Protein AF-A0A3E5DZG3-F1 (afdb_monomer_lite)

pLDDT: mean 85.44, std 13.61, range [35.41, 98.0]

Structure (mmCIF, N/CA/C/O backbone):
data_AF-A0A3E5DZG3-F1
#
_entry.id   AF-A0A3E5DZG3-F1
#
loop_
_atom_site.group_PDB
_atom_site.id
_atom_site.type_symbol
_atom_site.label_atom_id
_atom_site.label_alt_id
_atom_site.label_comp_id
_atom_site.label_asym_id
_atom_site.label_entity_id
_atom_site.label_seq_id
_atom_site.pdbx_PDB_ins_code
_atom_site.Cartn_x
_atom_site.Cartn_y
_atom_site.Cartn_z
_atom_site.occupancy
_atom_site.B_iso_or_equiv
_atom_site.auth_seq_id
_atom_site.auth_comp_id
_atom_site.auth_asym_id
_atom_site.auth_atom_id
_atom_site.pdbx_PDB_model_num
ATOM 1 N N . MET A 1 1 ? -27.856 7.248 -4.029 1.00 62.91 1 MET A N 1
ATOM 2 C CA . MET A 1 1 ? -28.149 6.607 -5.333 1.00 62.91 1 MET A CA 1
ATOM 3 C C . MET A 1 1 ? -28.370 7.580 -6.493 1.00 62.91 1 MET A C 1
ATOM 5 O O . MET A 1 1 ? -27.514 7.609 -7.359 1.00 62.91 1 MET A O 1
ATOM 9 N N . VAL A 1 2 ? -29.456 8.371 -6.581 1.00 76.25 2 VAL A N 1
ATOM 10 C CA . VAL A 1 2 ? -29.679 9.231 -7.780 1.00 76.25 2 VAL A CA 1
ATOM 11 C C . VAL A 1 2 ? -28.661 10.376 -7.881 1.00 76.25 2 VAL A C 1
ATOM 13 O O . VAL A 1 2 ? -28.138 10.632 -8.959 1.00 76.25 2 VAL A O 1
ATOM 16 N N . LEU A 1 3 ? -28.344 11.029 -6.757 1.00 74.38 3 LEU A N 1
ATOM 17 C CA . LEU A 1 3 ? -27.384 12.140 -6.725 1.00 74.38 3 LEU A CA 1
ATOM 18 C C . LEU A 1 3 ? -25.939 11.695 -6.979 1.00 74.38 3 LEU A C 1
ATOM 20 O O . LEU A 1 3 ? -25.220 12.406 -7.661 1.00 74.38 3 LEU A O 1
ATOM 24 N N . GLU A 1 4 ? -25.538 10.513 -6.507 1.00 72.75 4 GLU A N 1
ATOM 25 C CA . GLU A 1 4 ? -24.217 9.931 -6.808 1.00 72.75 4 GLU A CA 1
ATOM 26 C C . GLU A 1 4 ? -24.080 9.629 -8.305 1.00 72.75 4 GLU A C 1
ATOM 28 O O . GLU A 1 4 ? -23.094 10.014 -8.921 1.00 72.75 4 GLU A O 1
ATOM 33 N N . GLY A 1 5 ? -25.105 9.024 -8.922 1.00 75.88 5 GLY A N 1
ATOM 34 C CA . GLY A 1 5 ? -25.085 8.744 -10.362 1.00 75.88 5 GLY A CA 1
ATOM 35 C C . GLY A 1 5 ? -25.102 10.007 -11.232 1.00 75.88 5 GLY A C 1
ATOM 36 O O . GLY A 1 5 ? -24.495 10.030 -12.299 1.00 75.88 5 GLY A O 1
ATOM 37 N N . LEU A 1 6 ? -25.772 11.073 -10.780 1.00 76.19 6 LEU A N 1
ATOM 38 C CA . LEU A 1 6 ? -25.756 12.379 -11.448 1.00 76.19 6 LEU A CA 1
ATOM 39 C C . LEU A 1 6 ? -24.427 13.112 -11.249 1.00 76.19 6 LEU A C 1
ATOM 41 O O . LEU A 1 6 ? -23.932 13.718 -12.194 1.00 76.19 6 LEU A O 1
ATOM 45 N N . SER A 1 7 ? -23.850 13.033 -10.049 1.00 74.62 7 SER A N 1
ATOM 46 C CA . SER A 1 7 ? -22.538 13.597 -9.714 1.00 74.62 7 SER A CA 1
ATOM 47 C C . SER A 1 7 ? -21.451 12.977 -10.589 1.00 74.62 7 SER A C 1
ATOM 49 O O . SER A 1 7 ? -20.681 13.705 -11.209 1.00 74.62 7 SER A O 1
ATOM 51 N N . GLU A 1 8 ? -21.474 11.652 -10.761 1.00 68.31 8 GLU A N 1
ATOM 52 C CA . GLU A 1 8 ? -20.539 10.937 -11.634 1.00 68.31 8 GLU A CA 1
ATOM 53 C C . GLU A 1 8 ? -20.730 11.281 -13.124 1.00 68.31 8 GLU A C 1
ATOM 55 O O . GLU A 1 8 ? -19.756 11.389 -13.864 1.00 68.31 8 GLU A O 1
ATOM 60 N N . ALA A 1 9 ? -21.973 11.466 -13.586 1.00 77.00 9 ALA A N 1
ATOM 61 C CA . ALA A 1 9 ? -22.260 11.779 -14.989 1.00 77.00 9 ALA A CA 1
ATOM 62 C C . ALA A 1 9 ? -21.926 13.228 -15.376 1.00 77.00 9 ALA A C 1
ATOM 64 O O . ALA A 1 9 ? -21.573 13.492 -16.526 1.00 77.00 9 ALA A O 1
ATOM 65 N N . LEU A 1 10 ? -22.087 14.161 -14.437 1.00 72.00 10 LEU A N 1
ATOM 66 C CA . LEU A 1 10 ? -21.884 15.594 -14.652 1.00 72.00 10 LEU A CA 1
ATOM 67 C C . LEU A 1 10 ? -20.520 16.086 -14.166 1.00 72.00 10 LEU A C 1
ATOM 69 O O . LEU A 1 10 ? -20.169 17.223 -14.458 1.00 72.00 10 LEU A O 1
ATOM 73 N N . HIS A 1 11 ? -19.751 15.236 -13.481 1.00 68.12 11 HIS A N 1
ATOM 74 C CA . HIS A 1 11 ? -18.426 15.564 -12.954 1.00 68.12 11 HIS A CA 1
ATOM 75 C C . HIS A 1 11 ? -18.448 16.734 -11.953 1.00 68.12 11 HIS A C 1
ATOM 77 O O . HIS A 1 11 ? -17.564 17.584 -11.927 1.00 68.12 11 HIS A O 1
ATOM 83 N N . VAL A 1 12 ? -19.498 16.778 -11.133 1.00 68.25 12 VAL A N 1
ATOM 84 C CA . VAL A 1 12 ? -19.751 17.824 -10.126 1.00 68.25 12 VAL A CA 1
ATOM 85 C C . VAL A 1 12 ? -19.874 17.199 -8.742 1.00 68.25 12 VAL A C 1
ATOM 87 O O . VAL A 1 12 ? -20.206 16.019 -8.623 1.00 68.25 12 VAL A O 1
ATOM 90 N N . SER A 1 13 ? -19.644 17.969 -7.679 1.00 69.50 13 SER A N 1
ATOM 91 C CA . SER A 1 13 ? -19.820 17.477 -6.308 1.00 69.50 13 SER A CA 1
ATOM 92 C C . SER A 1 13 ? -21.302 17.244 -5.970 1.00 69.50 13 SER A C 1
ATOM 94 O O . SER A 1 13 ? -22.209 17.858 -6.543 1.00 69.50 13 SER A O 1
ATOM 96 N N . ILE A 1 14 ? -21.573 16.342 -5.022 1.00 73.44 14 ILE A N 1
ATOM 97 C CA . ILE A 1 14 ? -22.939 16.110 -4.525 1.00 73.44 14 ILE A CA 1
ATOM 98 C C . ILE A 1 14 ? -23.447 17.366 -3.804 1.00 73.44 14 ILE A C 1
ATOM 100 O O . ILE A 1 14 ? -24.629 17.692 -3.885 1.00 73.44 14 ILE A O 1
ATOM 104 N N . GLU A 1 15 ? -22.553 18.080 -3.130 1.00 72.56 15 GLU A N 1
ATOM 105 C CA . GLU A 1 15 ? -22.776 19.358 -2.463 1.00 72.56 15 GLU A CA 1
ATOM 106 C C . GLU A 1 15 ? -23.205 20.435 -3.473 1.00 72.56 15 GLU A C 1
ATOM 108 O O . GLU A 1 15 ? -24.155 21.173 -3.211 1.00 72.56 15 GLU A O 1
ATOM 113 N N . TRP A 1 16 ? -22.597 20.474 -4.667 1.00 72.81 16 TRP A N 1
ATOM 114 C CA . TRP A 1 16 ? -23.028 21.365 -5.750 1.00 72.81 16 TRP A CA 1
ATOM 115 C C . TRP A 1 16 ? -24.412 20.978 -6.282 1.00 72.81 16 TRP A C 1
ATOM 117 O O . TRP A 1 16 ? -25.288 21.830 -6.417 1.00 72.81 16 TRP A O 1
ATOM 127 N N . LEU A 1 17 ? -24.674 19.680 -6.495 1.00 77.31 17 LEU A N 1
ATOM 128 C CA . LEU A 1 17 ? -26.007 19.204 -6.902 1.00 77.31 17 LEU A CA 1
ATOM 129 C C . LEU A 1 17 ? -27.100 19.515 -5.873 1.00 77.31 17 LEU A C 1
ATOM 131 O O . LEU A 1 17 ? -28.276 19.613 -6.231 1.00 77.31 17 LEU A O 1
ATOM 135 N N . LYS A 1 18 ? -26.728 19.649 -4.600 1.00 79.88 18 LYS A N 1
ATOM 136 C CA . LYS A 1 18 ? -27.623 20.061 -3.516 1.00 79.88 18 LYS A CA 1
ATOM 137 C C . LYS A 1 18 ? -27.727 21.582 -3.359 1.00 79.88 18 LYS A C 1
ATOM 139 O O . LYS A 1 18 ? -28.582 22.032 -2.601 1.00 79.88 18 LYS A O 1
ATOM 144 N N . GLY A 1 19 ? -26.909 22.363 -4.070 1.00 75.88 19 GLY A N 1
ATOM 145 C CA . GLY A 1 19 ? -26.830 23.819 -3.923 1.00 75.88 19 GLY A CA 1
ATOM 146 C C . GLY A 1 19 ? -26.223 24.265 -2.589 1.00 75.88 19 GLY A C 1
ATOM 147 O O . GLY A 1 19 ? -26.519 25.356 -2.113 1.00 75.88 19 GLY A O 1
ATOM 148 N N . GLU A 1 20 ? -25.423 23.404 -1.956 1.00 76.50 20 GLU A N 1
ATOM 149 C CA . GLU A 1 20 ? -24.721 23.670 -0.693 1.00 76.50 20 GLU A CA 1
ATOM 150 C C . GLU A 1 20 ? -23.372 24.379 -0.928 1.00 76.50 20 GLU A C 1
ATOM 152 O O . GLU A 1 20 ? -22.795 24.934 0.006 1.00 76.50 20 GLU A O 1
ATOM 157 N N . THR A 1 21 ? -22.888 24.389 -2.176 1.00 61.62 21 THR A N 1
ATOM 158 C CA . THR A 1 21 ? -21.721 25.150 -2.640 1.00 61.62 21 THR A CA 1
ATOM 159 C C . THR A 1 21 ? -21.973 25.729 -4.035 1.00 61.62 21 THR A C 1
ATOM 161 O O . THR A 1 21 ? -22.634 25.099 -4.863 1.00 61.62 21 THR A O 1
ATOM 164 N N . ASP A 1 22 ? -21.428 26.919 -4.293 1.00 62.28 22 ASP A N 1
ATOM 165 C CA . ASP A 1 22 ? -21.468 27.588 -5.601 1.00 62.28 22 ASP A CA 1
ATOM 166 C C . ASP A 1 22 ? -20.347 27.103 -6.546 1.00 62.28 22 ASP A C 1
ATOM 168 O O . ASP A 1 22 ? -20.339 27.445 -7.731 1.00 62.28 22 ASP A O 1
ATOM 172 N N . GLU A 1 23 ? -19.394 26.304 -6.049 1.00 56.25 23 GLU A N 1
ATOM 173 C CA . GLU A 1 23 ? -18.272 25.789 -6.841 1.00 56.25 23 GLU A CA 1
ATOM 174 C C . GLU A 1 23 ? -18.742 24.680 -7.796 1.00 56.25 23 GLU A C 1
ATOM 176 O O . GLU A 1 23 ? -18.941 23.528 -7.409 1.00 56.25 23 GLU A O 1
ATOM 181 N N . TYR A 1 24 ? -18.950 25.072 -9.059 1.00 53.19 24 TYR A N 1
ATOM 182 C CA . TYR A 1 24 ? -19.345 24.214 -10.185 1.00 53.19 24 TYR A CA 1
ATOM 183 C C . TYR A 1 24 ? -18.314 23.127 -10.504 1.00 53.19 24 TYR A C 1
ATOM 185 O O . TYR A 1 24 ? -18.666 22.069 -11.020 1.00 53.19 24 TYR A O 1
ATOM 193 N N . GLU A 1 25 ? -17.042 23.380 -10.204 1.00 49.28 25 GLU A N 1
ATOM 194 C CA . GLU A 1 25 ? -15.943 22.498 -10.562 1.00 49.28 25 GLU A CA 1
ATOM 195 C C . GLU A 1 25 ? -15.398 21.824 -9.311 1.00 49.28 25 GLU A C 1
ATOM 197 O O . GLU A 1 25 ? -14.936 22.463 -8.371 1.00 49.28 25 GLU A O 1
ATOM 202 N N . THR A 1 26 ? -15.393 20.497 -9.317 1.00 55.81 26 THR A N 1
ATOM 203 C CA . THR A 1 26 ? -14.273 19.829 -8.678 1.00 55.81 26 THR A CA 1
ATOM 204 C C . THR A 1 26 ? -13.125 19.969 -9.674 1.00 55.81 26 THR A C 1
ATOM 206 O O . THR A 1 26 ? -13.232 19.404 -10.757 1.00 55.81 26 THR A O 1
ATOM 209 N N . ASP A 1 27 ? -12.054 20.698 -9.347 1.00 60.09 27 ASP A N 1
ATOM 210 C CA . ASP A 1 27 ? -10.894 20.920 -10.246 1.00 60.09 27 ASP A CA 1
ATOM 211 C C . ASP A 1 27 ? -10.254 19.615 -10.784 1.00 60.09 27 ASP A C 1
ATOM 213 O O . ASP A 1 27 ? -9.433 19.611 -11.702 1.00 60.09 27 ASP A O 1
ATOM 217 N N . ILE A 1 28 ? -10.622 18.478 -10.196 1.00 62.22 28 ILE A N 1
ATOM 218 C CA . ILE A 1 28 ? -10.249 17.130 -10.603 1.00 62.22 28 ILE A CA 1
ATOM 219 C C . ILE A 1 28 ? -11.027 16.776 -11.865 1.00 62.22 28 ILE A C 1
ATOM 221 O O . ILE A 1 28 ? -12.234 16.626 -11.773 1.00 62.22 28 ILE A O 1
ATOM 225 N N . THR A 1 29 ? -10.367 16.579 -13.009 1.00 67.25 29 THR A N 1
ATOM 226 C CA . THR A 1 29 ? -10.999 16.145 -14.280 1.00 67.25 29 THR A CA 1
ATOM 227 C C . THR A 1 29 ? -10.829 14.648 -14.564 1.00 67.25 29 THR A C 1
ATOM 229 O O . THR A 1 29 ? -11.528 14.088 -15.411 1.00 67.25 29 THR A O 1
ATOM 232 N N . ASP A 1 30 ? -9.932 13.969 -13.843 1.00 84.00 30 ASP A N 1
ATOM 233 C CA . ASP A 1 30 ? -9.692 12.537 -13.999 1.00 84.00 30 ASP A CA 1
ATOM 234 C C . ASP A 1 30 ? -10.687 11.708 -13.169 1.00 84.00 30 ASP A C 1
ATOM 236 O O . ASP A 1 30 ? -10.875 11.904 -11.966 1.00 84.00 30 ASP A O 1
ATOM 240 N N . LYS A 1 31 ? -11.329 10.732 -13.819 1.00 85.25 31 LYS A N 1
ATOM 241 C CA . LYS A 1 31 ? -12.329 9.867 -13.180 1.00 85.25 31 LYS A CA 1
ATOM 242 C C . LYS A 1 31 ? -11.753 9.050 -12.015 1.00 85.25 31 LYS A C 1
ATOM 244 O O . LYS A 1 31 ? -12.461 8.811 -11.040 1.00 85.25 31 LYS A O 1
ATOM 249 N N . LYS A 1 32 ? -10.506 8.582 -12.104 1.00 86.00 32 LYS A N 1
ATOM 250 C CA . LYS A 1 32 ? -9.880 7.788 -11.035 1.00 86.00 32 LYS A CA 1
ATOM 251 C C . LYS A 1 32 ? -9.546 8.663 -9.837 1.00 86.00 32 LYS A C 1
ATOM 253 O O . LYS A 1 32 ? -9.726 8.216 -8.711 1.00 86.00 32 LYS A O 1
ATOM 258 N N . GLU A 1 33 ? -9.101 9.893 -10.070 1.00 85.56 33 GLU A N 1
ATOM 259 C CA . GLU A 1 33 ? -8.861 10.863 -8.998 1.00 85.56 33 GLU A CA 1
ATOM 260 C C . GLU A 1 33 ? -10.154 11.186 -8.236 1.00 85.56 33 GLU A C 1
ATOM 262 O O . GLU A 1 33 ? -10.150 11.171 -7.003 1.00 85.56 33 GLU A O 1
ATOM 267 N N . LEU A 1 34 ? -11.283 11.363 -8.942 1.00 82.75 34 LEU A N 1
ATOM 268 C CA . LEU A 1 34 ? -12.595 11.495 -8.296 1.00 82.75 34 LEU A CA 1
ATOM 269 C C . LEU A 1 34 ? -12.943 10.270 -7.447 1.00 82.75 34 LEU A C 1
ATOM 271 O O . LEU A 1 34 ? -13.294 10.412 -6.280 1.00 82.75 34 LEU A O 1
ATOM 275 N N . GLN A 1 35 ? -12.800 9.065 -8.003 1.00 84.75 35 GLN A N 1
ATOM 276 C CA . GLN A 1 35 ? -13.105 7.828 -7.279 1.00 84.75 35 GLN A CA 1
ATOM 277 C C . GLN A 1 35 ? -12.242 7.659 -6.022 1.00 84.75 35 GLN A C 1
ATOM 279 O O . GLN A 1 35 ? -12.748 7.228 -4.988 1.00 84.75 35 GLN A O 1
ATOM 284 N N . ILE A 1 36 ? -10.955 8.013 -6.086 1.00 87.38 36 ILE A N 1
ATOM 285 C CA . ILE A 1 36 ? -10.057 7.988 -4.924 1.00 87.38 36 ILE A CA 1
ATOM 286 C C . ILE A 1 36 ? -10.545 8.976 -3.863 1.00 87.38 36 ILE A C 1
ATOM 288 O O . ILE A 1 36 ? -10.664 8.601 -2.696 1.00 87.38 36 ILE A O 1
ATOM 292 N N . ARG A 1 37 ? -10.858 10.216 -4.257 1.00 87.88 37 ARG A N 1
ATOM 293 C CA . ARG A 1 37 ? -11.369 11.241 -3.339 1.00 87.88 37 ARG A CA 1
ATOM 294 C C . ARG A 1 37 ? -12.659 10.790 -2.663 1.00 87.88 37 ARG A C 1
ATOM 296 O O . ARG A 1 37 ? -12.777 10.928 -1.450 1.00 87.88 37 ARG A O 1
ATOM 303 N N . ASP A 1 38 ? -13.603 10.256 -3.428 1.00 86.50 38 ASP A N 1
ATOM 304 C CA . ASP A 1 38 ? -14.913 9.863 -2.912 1.00 86.50 38 ASP A CA 1
ATOM 305 C C . ASP A 1 38 ? -14.783 8.702 -1.914 1.00 86.50 38 ASP A C 1
ATOM 307 O O . ASP A 1 38 ? -15.313 8.786 -0.806 1.00 86.50 38 ASP A O 1
ATOM 311 N N . VAL A 1 39 ? -13.978 7.678 -2.232 1.00 92.19 39 VAL A N 1
ATOM 312 C CA . VAL A 1 39 ? -13.687 6.570 -1.303 1.00 92.19 39 VAL A CA 1
ATOM 313 C C . VAL A 1 39 ? -13.008 7.074 -0.027 1.00 92.19 39 VAL A C 1
ATOM 315 O O . VAL A 1 39 ? -13.398 6.671 1.069 1.00 92.19 39 VAL A O 1
ATOM 318 N N . MET A 1 40 ? -12.024 7.973 -0.136 1.00 91.81 40 MET A N 1
ATOM 319 C CA . MET A 1 40 ? -11.379 8.571 1.040 1.00 91.81 40 MET A CA 1
ATOM 320 C C . MET A 1 40 ? -12.374 9.378 1.879 1.00 91.81 40 MET A C 1
ATOM 322 O O . MET A 1 40 ? -12.401 9.242 3.101 1.00 91.81 40 MET A O 1
ATOM 326 N N . GLY A 1 41 ? -13.224 10.180 1.237 1.00 89.88 41 GLY A N 1
ATOM 327 C CA . GLY A 1 41 ? -14.267 10.953 1.905 1.00 89.88 41 GLY A CA 1
ATOM 328 C C . GLY A 1 41 ? -15.257 10.063 2.656 1.00 89.88 41 GLY A C 1
ATOM 329 O O . GLY A 1 41 ? -15.618 10.364 3.793 1.00 89.88 41 GLY A O 1
ATOM 330 N N . ASP A 1 42 ? -15.656 8.941 2.063 1.00 90.25 42 ASP A N 1
ATOM 331 C CA . ASP A 1 42 ? -16.571 7.990 2.692 1.00 90.25 42 ASP A CA 1
ATOM 332 C C . ASP A 1 42 ? -15.933 7.235 3.863 1.00 90.25 42 ASP A C 1
ATOM 334 O O . ASP A 1 42 ? -16.601 7.032 4.877 1.00 90.25 42 ASP A O 1
ATOM 338 N N . ILE A 1 43 ? -14.642 6.894 3.782 1.00 92.31 43 ILE A N 1
ATOM 339 C CA . ILE A 1 43 ? -13.885 6.348 4.920 1.00 92.31 43 ILE A CA 1
ATOM 340 C C . ILE A 1 43 ? -13.837 7.369 6.064 1.00 92.31 43 ILE A C 1
ATOM 342 O O . ILE A 1 43 ? -14.119 7.026 7.211 1.00 92.31 43 ILE A O 1
ATOM 346 N N . LEU A 1 44 ? -13.531 8.636 5.769 1.00 91.00 44 LEU A N 1
ATOM 347 C CA . LEU A 1 44 ? -13.421 9.685 6.787 1.00 91.00 44 LEU A CA 1
ATOM 348 C C . LEU A 1 44 ? -14.753 9.965 7.495 1.00 91.00 44 LEU A C 1
ATOM 350 O O . LEU A 1 44 ? -14.758 10.170 8.707 1.00 91.00 44 LEU A O 1
ATOM 354 N N . LYS A 1 45 ? -15.885 9.922 6.779 1.00 90.75 45 LYS A N 1
ATOM 355 C CA . LYS A 1 45 ? -17.231 10.074 7.370 1.00 90.75 45 LYS A CA 1
ATOM 356 C C . LYS A 1 45 ? -17.576 8.975 8.377 1.00 90.75 45 LYS A C 1
ATOM 358 O O . LYS A 1 45 ? -18.436 9.192 9.226 1.00 90.75 45 LYS A O 1
ATOM 363 N N . GLN A 1 46 ? -16.952 7.802 8.270 1.00 88.31 46 GLN A N 1
ATOM 364 C CA . GLN A 1 46 ? -17.163 6.697 9.207 1.00 88.31 46 GLN A CA 1
ATOM 365 C C . GLN A 1 46 ? -16.367 6.866 10.505 1.00 88.31 46 GLN A C 1
ATOM 367 O O . GLN A 1 46 ? -16.611 6.121 11.447 1.00 88.31 46 GLN A O 1
ATOM 372 N N . LEU A 1 47 ? -15.424 7.813 10.577 1.00 88.69 47 LEU A N 1
ATOM 373 C CA . LEU A 1 47 ? -14.619 8.042 11.774 1.00 88.69 47 LEU A CA 1
ATOM 374 C C . LEU A 1 47 ? -15.330 9.010 12.749 1.00 88.69 47 LEU A C 1
ATOM 376 O O . LEU A 1 47 ? -15.778 10.076 12.325 1.00 88.69 47 LEU A O 1
ATOM 380 N N . PRO A 1 48 ? -15.373 8.715 14.067 1.00 83.44 48 PRO A N 1
ATOM 381 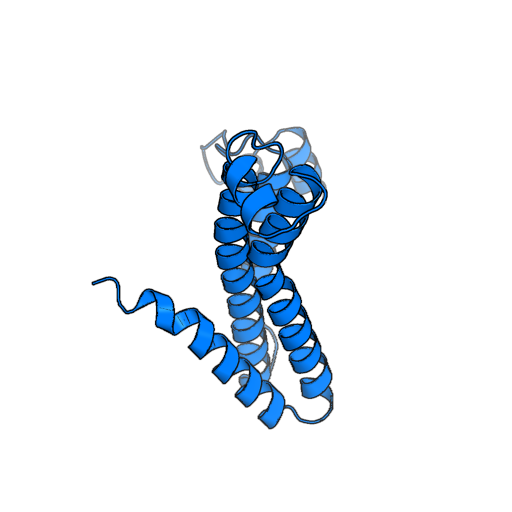C CA . PRO A 1 48 ? -14.873 7.502 14.719 1.00 83.44 48 PRO A CA 1
ATOM 382 C C . PRO A 1 48 ? -15.771 6.291 14.442 1.00 83.44 48 PRO A C 1
ATOM 384 O O . PRO A 1 48 ? -16.993 6.423 14.379 1.00 83.44 48 PRO A O 1
ATOM 387 N N . LEU A 1 49 ? -15.152 5.117 14.312 1.00 85.56 49 LEU A N 1
ATOM 388 C CA . LEU A 1 49 ? -15.883 3.885 14.037 1.00 85.56 49 LEU A CA 1
ATOM 389 C C . LEU A 1 49 ? -16.720 3.496 15.263 1.00 85.56 49 LEU A C 1
ATOM 391 O O . LEU A 1 49 ? -16.323 3.752 16.402 1.00 85.56 49 LEU A O 1
ATOM 395 N N . ASP A 1 50 ? -17.854 2.829 15.038 1.00 90.12 50 ASP A N 1
ATOM 396 C CA . ASP A 1 50 ? -18.651 2.207 16.106 1.00 90.12 50 ASP A CA 1
ATOM 397 C C . ASP A 1 50 ? -17.972 0.912 16.595 1.00 90.12 50 ASP A C 1
ATOM 399 O O . ASP A 1 50 ? -18.456 -0.202 16.401 1.00 90.12 50 ASP A O 1
ATOM 403 N N . LEU A 1 51 ? -16.769 1.074 17.148 1.00 90.81 51 LEU A N 1
ATOM 404 C CA . LEU A 1 51 ? -15.877 0.033 17.648 1.00 90.81 51 LEU A CA 1
ATOM 405 C C . LEU A 1 51 ? -15.424 0.380 19.067 1.00 90.81 51 LEU A C 1
ATOM 407 O O . LEU A 1 51 ? -15.562 1.514 19.539 1.00 90.81 51 LEU A O 1
ATOM 411 N N . ASN A 1 52 ? -14.837 -0.591 19.770 1.00 93.25 52 ASN A N 1
ATOM 412 C CA . ASN A 1 52 ? -14.184 -0.262 21.030 1.00 93.25 52 ASN A CA 1
ATOM 413 C C . ASN A 1 52 ? -12.915 0.582 20.785 1.00 93.25 52 ASN A C 1
ATOM 415 O O . ASN A 1 52 ? -12.367 0.608 19.686 1.00 93.25 52 ASN A O 1
ATOM 419 N N . LYS A 1 53 ? -12.425 1.275 2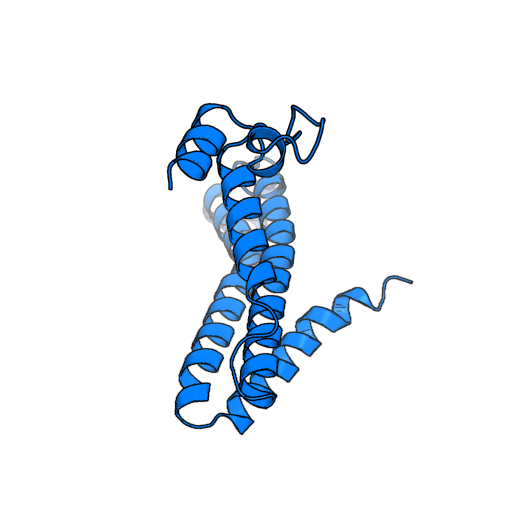1.821 1.00 91.38 53 LYS A N 1
ATOM 420 C CA . LYS A 1 53 ? -11.283 2.203 21.695 1.00 91.38 53 LYS A CA 1
ATOM 421 C C . LYS A 1 53 ? -10.027 1.560 21.098 1.00 91.38 53 LYS A C 1
ATOM 423 O O . LYS A 1 53 ? -9.292 2.231 20.384 1.00 91.38 53 LYS A O 1
ATOM 428 N N . THR A 1 54 ? -9.772 0.297 21.424 1.00 92.06 54 THR A N 1
ATOM 429 C CA . THR A 1 54 ? -8.589 -0.435 20.966 1.00 92.06 54 THR A CA 1
ATOM 430 C C . THR A 1 54 ? -8.739 -0.855 19.505 1.00 92.06 54 THR A C 1
ATOM 432 O O . THR A 1 54 ? -7.826 -0.659 18.712 1.00 92.06 54 THR A O 1
ATOM 435 N N . GLU A 1 55 ? -9.910 -1.366 19.125 1.00 93.94 55 GLU A N 1
ATOM 436 C CA . GLU A 1 55 ? -10.246 -1.718 17.739 1.00 93.94 55 GLU A CA 1
ATOM 437 C C . GLU A 1 55 ? -10.243 -0.489 16.815 1.00 93.94 55 GLU A C 1
ATOM 439 O O . GLU A 1 55 ? -9.695 -0.542 15.714 1.00 93.94 55 GLU A O 1
ATOM 444 N N . ASP A 1 56 ? -10.808 0.632 17.272 1.00 93.44 56 ASP A N 1
ATOM 445 C CA . ASP A 1 56 ? -10.811 1.910 16.551 1.00 93.44 56 ASP A CA 1
ATOM 446 C C . ASP A 1 56 ? -9.384 2.449 16.350 1.00 93.44 56 ASP A C 1
ATOM 448 O O . ASP A 1 56 ? -9.037 2.864 15.243 1.00 93.44 56 ASP A O 1
ATOM 452 N N . ALA A 1 57 ? -8.529 2.382 17.379 1.00 93.56 57 ALA A N 1
ATOM 453 C CA . ALA A 1 57 ? -7.118 2.757 17.268 1.00 93.56 57 ALA A CA 1
ATOM 454 C C . ALA A 1 57 ? -6.367 1.860 16.273 1.00 93.56 57 ALA A C 1
ATOM 456 O O . ALA A 1 57 ? -5.751 2.368 15.339 1.00 93.56 57 ALA A O 1
ATOM 457 N N . PHE A 1 58 ? -6.500 0.536 16.400 1.00 95.56 58 PHE A N 1
ATOM 458 C CA . PHE A 1 58 ? -5.879 -0.421 15.484 1.00 95.56 58 PHE A CA 1
ATOM 459 C C . PHE A 1 58 ? -6.294 -0.178 14.025 1.00 95.56 58 PHE A C 1
ATOM 461 O O . PHE A 1 58 ? -5.452 -0.187 13.127 1.00 95.56 58 PHE A O 1
ATOM 468 N N . SER A 1 59 ? -7.583 0.077 13.770 1.00 94.94 59 SER A N 1
ATOM 469 C CA . SER A 1 59 ? -8.076 0.351 12.416 1.00 94.94 59 SER A CA 1
ATOM 470 C C . SER A 1 59 ? -7.492 1.638 11.829 1.00 94.94 59 SER A C 1
ATOM 472 O O . SER A 1 59 ? -7.196 1.682 10.633 1.00 94.94 59 SER A O 1
ATOM 474 N N . LYS A 1 60 ? -7.338 2.689 12.642 1.00 94.50 60 LYS A N 1
ATOM 475 C CA . LYS A 1 60 ? -6.743 3.963 12.211 1.00 94.50 60 LYS A CA 1
ATOM 476 C C . LYS A 1 60 ? -5.255 3.817 11.928 1.00 94.50 60 LYS A C 1
ATOM 478 O O . LYS A 1 60 ? -4.797 4.282 10.889 1.00 94.50 60 LYS A O 1
ATOM 483 N N . ASP A 1 61 ? -4.541 3.121 12.801 1.00 96.00 61 ASP A N 1
ATOM 484 C CA . ASP A 1 61 ? -3.117 2.832 12.651 1.00 96.00 61 ASP A CA 1
ATOM 485 C C . ASP A 1 61 ? -2.850 2.006 11.384 1.00 96.00 61 ASP A C 1
ATOM 487 O O . ASP A 1 61 ? -1.932 2.300 10.617 1.00 96.00 61 ASP A O 1
ATOM 491 N N . LEU A 1 62 ? -3.703 1.018 11.093 1.00 96.12 62 LEU A N 1
ATOM 492 C CA . LEU A 1 62 ? -3.594 0.217 9.877 1.00 96.12 62 LEU A CA 1
ATOM 493 C C . LEU A 1 62 ? -3.860 1.053 8.619 1.00 96.12 62 LEU A C 1
ATOM 495 O O . LEU A 1 62 ? -3.123 0.931 7.640 1.00 96.12 62 LEU A O 1
ATOM 499 N N . LEU A 1 63 ? -4.889 1.909 8.634 1.00 95.38 63 LEU A N 1
ATOM 500 C CA . LEU A 1 63 ? -5.169 2.827 7.527 1.00 95.38 63 LEU A CA 1
ATOM 501 C C . LEU A 1 63 ? -3.998 3.782 7.286 1.00 95.38 63 LEU A C 1
ATOM 503 O O . LEU A 1 63 ? -3.571 3.949 6.145 1.00 95.38 63 LEU A O 1
ATOM 507 N N . LEU A 1 64 ? -3.453 4.365 8.353 1.00 95.38 64 LEU A N 1
ATOM 508 C CA . LEU A 1 64 ? -2.306 5.260 8.277 1.00 95.38 64 LEU A CA 1
ATOM 509 C C . LEU A 1 64 ? -1.086 4.559 7.668 1.00 95.38 64 LEU A C 1
ATOM 511 O O . LEU A 1 64 ? -0.455 5.113 6.768 1.00 95.38 64 LEU A O 1
ATOM 515 N N . LEU A 1 65 ? -0.795 3.325 8.094 1.00 96.44 65 LEU A N 1
ATOM 516 C CA . LEU A 1 65 ? 0.310 2.542 7.542 1.00 96.44 65 LEU A CA 1
ATOM 517 C C . LEU A 1 65 ? 0.113 2.271 6.045 1.00 96.44 65 LEU A C 1
ATOM 519 O O . LEU A 1 65 ? 1.049 2.450 5.271 1.00 96.44 65 LEU A O 1
ATOM 523 N N . MET A 1 66 ? -1.098 1.892 5.619 1.00 95.88 66 MET A N 1
ATOM 524 C CA . MET A 1 66 ? -1.402 1.664 4.199 1.00 95.88 66 MET A CA 1
ATOM 525 C C . MET A 1 66 ? -1.168 2.919 3.351 1.00 95.88 66 MET A C 1
ATOM 527 O O . MET A 1 66 ? -0.585 2.830 2.271 1.00 95.88 66 MET A O 1
ATOM 531 N N . LEU A 1 67 ? -1.593 4.084 3.845 1.00 95.19 67 LEU A N 1
ATOM 532 C CA . LEU A 1 67 ? -1.403 5.362 3.159 1.00 95.19 67 LEU A CA 1
ATOM 533 C C . LEU A 1 67 ? 0.077 5.733 3.047 1.00 95.19 67 LEU A C 1
ATOM 535 O O . LEU A 1 67 ? 0.538 6.089 1.965 1.00 95.19 67 LEU A O 1
ATOM 539 N N . LYS A 1 68 ? 0.836 5.593 4.137 1.00 94.94 68 LYS A N 1
ATOM 540 C CA . LYS A 1 68 ? 2.271 5.897 4.151 1.00 94.94 68 LYS A CA 1
ATOM 541 C C . LYS A 1 68 ? 3.088 4.944 3.275 1.00 94.94 68 LYS A C 1
ATOM 543 O O . LYS A 1 68 ? 3.978 5.378 2.553 1.00 94.94 68 LYS A O 1
ATOM 548 N N . GLN A 1 69 ? 2.749 3.656 3.252 1.00 95.06 69 GLN A N 1
ATOM 549 C CA . GLN A 1 69 ? 3.387 2.698 2.342 1.00 95.06 69 GLN A CA 1
ATOM 550 C C . GLN A 1 69 ? 3.077 2.989 0.870 1.00 95.06 69 GLN A C 1
ATOM 552 O O . GLN A 1 69 ? 3.928 2.786 0.006 1.00 95.06 69 GLN A O 1
ATOM 557 N N . TYR A 1 70 ? 1.874 3.487 0.569 1.00 95.25 70 TYR A N 1
ATOM 558 C CA . TYR A 1 70 ? 1.542 3.941 -0.779 1.00 95.25 70 TYR A CA 1
ATOM 559 C C . TYR A 1 70 ? 2.345 5.187 -1.183 1.00 95.25 70 TYR A C 1
ATOM 561 O O . TYR A 1 70 ? 2.811 5.253 -2.317 1.00 95.25 70 TYR A O 1
ATOM 569 N N . GLU A 1 71 ? 2.551 6.135 -0.265 1.00 94.06 71 GLU A N 1
ATOM 570 C CA . GLU A 1 71 ? 3.414 7.308 -0.477 1.00 94.06 71 GLU A CA 1
ATOM 571 C C . GLU A 1 71 ? 4.855 6.891 -0.826 1.00 94.06 71 GLU A C 1
ATOM 573 O O . GLU A 1 71 ? 5.352 7.259 -1.889 1.00 94.06 71 GLU A O 1
ATOM 578 N N . LEU A 1 72 ? 5.474 6.016 -0.024 1.00 93.94 72 LEU A N 1
ATOM 579 C CA . LEU A 1 72 ? 6.816 5.482 -0.304 1.00 93.94 72 LEU A CA 1
ATOM 580 C C . LEU A 1 72 ? 6.889 4.739 -1.646 1.00 93.94 72 LEU A C 1
ATOM 582 O O . LEU A 1 72 ? 7.821 4.924 -2.433 1.00 93.94 72 LEU A O 1
ATOM 586 N N . PHE A 1 73 ? 5.875 3.921 -1.942 1.00 96.19 73 PHE A N 1
ATOM 587 C CA . PHE A 1 73 ? 5.779 3.243 -3.229 1.00 96.19 73 PHE A CA 1
ATOM 588 C C . PHE A 1 73 ? 5.750 4.234 -4.392 1.00 96.19 73 PHE A C 1
ATOM 590 O O . PHE A 1 73 ? 6.411 3.987 -5.400 1.00 96.19 73 PHE A O 1
ATOM 597 N N . LEU A 1 74 ? 4.994 5.333 -4.287 1.00 95.88 74 LEU A N 1
ATOM 598 C CA . LEU A 1 74 ? 4.907 6.329 -5.354 1.00 95.88 74 LEU A CA 1
ATOM 599 C C . LEU A 1 74 ? 6.278 6.915 -5.680 1.00 95.88 74 LEU A C 1
ATOM 601 O O . LEU A 1 74 ? 6.617 7.008 -6.862 1.00 95.88 74 LEU A O 1
ATOM 605 N N . ASP A 1 75 ? 7.075 7.249 -4.669 1.00 94.12 75 ASP A N 1
ATOM 606 C CA . ASP A 1 75 ? 8.411 7.808 -4.866 1.00 94.12 75 ASP A CA 1
ATOM 607 C C . ASP A 1 75 ? 9.339 6.818 -5.575 1.00 94.12 75 ASP A C 1
ATOM 609 O O . ASP A 1 75 ? 9.900 7.131 -6.635 1.00 94.12 75 ASP A O 1
ATOM 613 N N . SER A 1 76 ? 9.435 5.584 -5.074 1.00 95.25 76 SER A N 1
ATOM 614 C CA . SER A 1 76 ? 10.249 4.541 -5.709 1.00 95.25 76 SER A CA 1
ATOM 615 C C . SER A 1 76 ? 9.740 4.166 -7.098 1.00 95.25 76 SER A C 1
ATOM 617 O O . SER A 1 76 ? 10.530 3.965 -8.020 1.00 95.25 76 SER A O 1
ATOM 619 N N . PHE A 1 77 ? 8.424 4.103 -7.299 1.00 96.69 77 PHE A N 1
ATOM 620 C CA . PHE A 1 77 ? 7.828 3.777 -8.589 1.00 96.69 77 PHE A CA 1
ATOM 621 C C . PHE A 1 77 ? 8.094 4.871 -9.623 1.00 96.69 77 PHE A C 1
ATOM 623 O O . PHE A 1 77 ? 8.460 4.573 -10.766 1.00 96.69 77 PHE A O 1
ATOM 630 N N . GLN A 1 78 ? 7.961 6.142 -9.237 1.00 95.81 78 GLN A N 1
ATOM 631 C CA . GLN A 1 78 ? 8.315 7.268 -10.095 1.00 95.81 78 GLN A CA 1
ATOM 632 C C . GLN A 1 78 ? 9.804 7.257 -10.433 1.00 95.81 78 GLN A C 1
ATOM 634 O O . GLN A 1 78 ? 10.164 7.457 -11.598 1.00 95.81 78 GLN A O 1
ATOM 639 N N . PHE A 1 79 ? 10.666 7.010 -9.445 1.00 94.31 79 PHE A N 1
ATOM 640 C CA . PHE A 1 79 ? 12.104 6.889 -9.653 1.00 94.31 79 PHE A CA 1
ATOM 641 C C . PHE A 1 79 ? 12.427 5.759 -10.638 1.00 94.31 79 PHE A C 1
ATOM 643 O O . PHE A 1 79 ? 13.115 5.987 -11.635 1.00 94.31 79 PHE A O 1
ATOM 650 N N . ALA A 1 80 ? 11.865 4.570 -10.431 1.00 94.31 80 ALA A N 1
ATOM 651 C CA . ALA A 1 80 ? 12.077 3.414 -11.291 1.00 94.31 80 ALA A CA 1
ATOM 652 C C . ALA A 1 80 ? 11.572 3.657 -12.725 1.00 94.31 80 ALA A C 1
ATOM 654 O O . ALA A 1 80 ? 12.252 3.329 -13.702 1.00 94.31 80 ALA A O 1
ATOM 655 N N . CYS A 1 81 ? 10.413 4.307 -12.877 1.00 94.44 81 CYS A N 1
ATOM 656 C CA . CYS A 1 81 ? 9.879 4.701 -14.181 1.00 94.44 81 CYS A CA 1
ATOM 657 C C . CYS A 1 81 ? 10.789 5.692 -14.914 1.00 94.44 81 CYS A C 1
ATOM 659 O O . CYS A 1 81 ? 10.991 5.549 -16.117 1.00 94.44 81 CYS A O 1
ATOM 661 N N . LYS A 1 82 ? 11.336 6.688 -14.212 1.00 93.06 82 LYS A N 1
ATOM 662 C CA . LYS A 1 82 ? 12.201 7.715 -14.813 1.00 93.06 82 LYS A CA 1
ATOM 663 C C . LYS A 1 82 ? 13.587 7.176 -15.179 1.00 93.06 82 LYS A C 1
ATOM 665 O O . LYS A 1 82 ? 14.165 7.634 -16.164 1.00 93.06 82 LYS A O 1
ATOM 670 N N . ASN A 1 83 ? 14.119 6.237 -14.393 1.00 90.19 83 ASN A N 1
ATOM 671 C CA . ASN A 1 83 ? 15.520 5.822 -14.494 1.00 90.19 83 ASN A CA 1
ATOM 672 C C . ASN A 1 83 ? 15.739 4.478 -15.190 1.00 90.19 83 ASN A C 1
ATOM 674 O O . ASN A 1 83 ? 16.765 4.321 -15.841 1.00 90.19 83 ASN A O 1
ATOM 678 N N . TYR A 1 84 ? 14.796 3.537 -15.111 1.00 91.44 84 TYR A N 1
ATOM 679 C CA . TYR A 1 84 ? 15.014 2.176 -15.618 1.00 91.44 84 TYR A CA 1
ATOM 680 C C . TYR A 1 84 ? 14.056 1.793 -16.742 1.00 91.44 84 TYR A C 1
ATOM 682 O O . TYR A 1 84 ? 14.468 1.175 -17.725 1.00 91.44 84 TYR A O 1
ATOM 690 N N . LYS A 1 85 ? 12.785 2.204 -16.670 1.00 87.94 85 LYS A N 1
ATOM 691 C CA . LYS A 1 85 ? 11.778 1.816 -17.668 1.00 87.94 85 LYS A CA 1
ATOM 692 C C . LYS A 1 85 ? 12.114 2.371 -19.059 1.00 87.94 85 LYS A C 1
ATOM 694 O O . LYS A 1 85 ? 11.922 3.550 -19.338 1.00 87.94 85 LYS A O 1
ATOM 699 N N . GLY A 1 86 ? 12.606 1.505 -19.946 1.00 82.00 86 GLY A N 1
ATOM 700 C CA . GLY A 1 86 ? 13.008 1.877 -21.308 1.00 82.00 86 GLY A CA 1
ATOM 701 C C . GLY A 1 86 ? 14.248 2.780 -21.380 1.00 82.00 86 GLY A C 1
ATOM 702 O O . GLY A 1 86 ? 14.537 3.323 -22.446 1.00 82.00 86 GLY A O 1
ATOM 703 N N . SER A 1 87 ? 14.988 2.951 -20.275 1.00 82.94 87 SER A N 1
ATOM 704 C CA . SER A 1 87 ? 16.200 3.781 -20.242 1.00 82.94 87 SER A CA 1
ATOM 705 C C . SER A 1 87 ? 17.243 3.225 -21.193 1.00 82.94 87 SER A C 1
ATOM 707 O O . SER A 1 87 ? 17.455 2.016 -21.204 1.00 82.94 87 SER A O 1
ATOM 709 N N . THR A 1 88 ? 17.919 4.085 -21.965 1.00 77.38 88 THR A N 1
ATOM 710 C CA . THR A 1 88 ? 19.071 3.724 -22.809 1.00 77.38 88 THR A CA 1
ATOM 711 C C . THR A 1 88 ? 20.433 3.954 -22.142 1.00 77.38 88 THR A C 1
ATOM 713 O O . THR A 1 88 ? 21.454 3.619 -22.739 1.00 77.38 88 THR A O 1
ATOM 716 N N . LYS A 1 89 ? 20.462 4.517 -20.929 1.00 71.69 89 LYS A N 1
ATOM 717 C CA . LYS A 1 89 ? 21.654 5.161 -20.350 1.00 71.69 89 LYS A CA 1
ATOM 718 C C . LYS A 1 89 ? 22.677 4.194 -19.746 1.00 71.69 89 LYS A C 1
ATOM 720 O O . LYS A 1 89 ? 23.848 4.543 -19.664 1.00 71.69 89 LYS A O 1
ATOM 725 N N . ASP A 1 90 ? 22.266 2.975 -19.410 1.00 73.25 90 ASP A N 1
ATOM 726 C CA . ASP A 1 90 ? 23.035 2.109 -18.505 1.00 73.25 90 ASP A CA 1
ATOM 727 C C . ASP A 1 90 ? 23.662 0.882 -19.189 1.00 73.25 90 ASP A C 1
ATOM 729 O O . ASP A 1 90 ? 23.928 -0.129 -18.548 1.00 73.25 90 ASP A O 1
ATOM 733 N N . ALA A 1 91 ? 23.911 0.945 -20.502 1.00 74.94 91 ALA A N 1
ATOM 734 C CA . ALA A 1 91 ? 24.422 -0.202 -21.267 1.00 74.94 91 ALA A CA 1
ATOM 735 C C . ALA A 1 91 ? 25.812 -0.657 -20.793 1.00 74.94 91 ALA A C 1
ATOM 737 O O . ALA A 1 91 ? 26.061 -1.853 -20.637 1.00 74.94 91 ALA A O 1
ATOM 738 N N . ASP A 1 92 ? 26.700 0.301 -20.523 1.00 81.00 92 ASP A N 1
ATOM 739 C CA . ASP A 1 92 ? 28.046 0.010 -20.030 1.00 81.00 92 ASP A CA 1
ATOM 740 C C . ASP A 1 92 ? 28.014 -0.501 -18.584 1.00 81.00 92 ASP A C 1
ATOM 742 O O . ASP A 1 92 ? 28.762 -1.413 -18.238 1.00 81.00 92 ASP A O 1
ATOM 746 N N . ILE A 1 93 ? 27.100 0.021 -17.759 1.00 81.88 93 ILE A N 1
ATOM 747 C CA . ILE A 1 93 ? 26.902 -0.424 -16.374 1.00 81.88 93 ILE A CA 1
ATOM 748 C C . ILE A 1 93 ? 26.375 -1.862 -16.347 1.00 81.88 93 ILE A C 1
ATOM 750 O O . ILE A 1 93 ? 26.937 -2.696 -15.639 1.00 81.88 93 ILE A O 1
ATOM 754 N N . ALA A 1 94 ? 25.363 -2.178 -17.160 1.00 83.81 94 ALA A N 1
ATOM 755 C CA . ALA A 1 94 ? 24.813 -3.525 -17.287 1.00 83.81 94 ALA A CA 1
ATOM 756 C C . ALA A 1 94 ? 25.907 -4.541 -17.650 1.00 83.81 94 ALA A C 1
ATOM 758 O O . ALA A 1 94 ? 26.047 -5.575 -16.997 1.00 83.81 94 ALA A O 1
ATOM 759 N N . LYS A 1 95 ? 26.753 -4.195 -18.629 1.00 84.50 95 LYS A N 1
ATOM 760 C CA . LYS A 1 95 ? 27.881 -5.032 -19.050 1.00 84.50 95 LYS A CA 1
ATOM 761 C C . LYS A 1 95 ? 28.938 -5.197 -17.954 1.00 84.50 95 LYS A C 1
ATOM 763 O O . LYS A 1 95 ? 29.451 -6.298 -17.778 1.00 84.50 95 LYS A O 1
ATOM 768 N N . VAL A 1 96 ? 29.271 -4.132 -17.220 1.00 88.38 96 VAL A N 1
ATOM 769 C CA . VAL A 1 96 ? 30.226 -4.185 -16.095 1.00 88.38 96 VAL A CA 1
ATOM 770 C C . VAL A 1 96 ? 29.699 -5.048 -14.949 1.00 88.38 96 VAL A C 1
ATOM 772 O O . VAL A 1 96 ? 30.473 -5.781 -14.339 1.00 88.38 96 VAL A O 1
ATOM 775 N N . MET A 1 97 ? 28.395 -4.999 -14.674 1.00 85.88 97 MET A N 1
ATOM 776 C CA . MET A 1 97 ? 27.762 -5.829 -13.647 1.00 85.88 97 MET A CA 1
ATOM 777 C C . MET A 1 97 ? 27.498 -7.276 -14.100 1.00 85.88 97 MET A C 1
ATOM 779 O O . MET A 1 97 ? 27.089 -8.096 -13.283 1.00 85.88 97 MET A O 1
ATOM 783 N N . GLY A 1 98 ? 27.771 -7.608 -15.367 1.00 87.50 98 GLY A N 1
ATOM 784 C CA . GLY A 1 98 ? 27.668 -8.968 -15.896 1.00 87.50 98 GLY A CA 1
ATOM 785 C C . GLY A 1 98 ? 26.267 -9.385 -16.347 1.00 87.50 98 GLY A C 1
ATOM 786 O O . GLY A 1 98 ? 26.037 -10.580 -16.506 1.00 87.50 98 GLY A O 1
ATOM 787 N N . PHE A 1 99 ? 25.351 -8.438 -16.564 1.00 89.38 99 PHE A N 1
ATOM 788 C CA . PHE A 1 99 ? 24.037 -8.735 -17.140 1.00 89.38 99 PHE A CA 1
ATOM 789 C C . PHE A 1 99 ? 24.155 -9.090 -18.624 1.00 89.38 99 PHE A C 1
ATOM 791 O O . PHE A 1 99 ? 24.976 -8.517 -19.350 1.00 89.38 99 PHE A O 1
ATOM 798 N N . GLU A 1 100 ? 23.315 -10.018 -19.086 1.00 82.75 100 GLU A N 1
ATOM 799 C CA . GLU A 1 100 ? 23.323 -10.486 -20.477 1.00 82.75 100 GLU A CA 1
ATOM 800 C C . GLU A 1 100 ? 22.786 -9.412 -21.421 1.00 82.75 100 GLU A C 1
ATOM 802 O O . GLU A 1 100 ? 23.199 -9.300 -22.579 1.00 82.75 100 GLU A O 1
ATOM 807 N N . SER A 1 101 ? 21.875 -8.585 -20.910 1.00 87.50 101 SER A N 1
ATOM 808 C CA . SER A 1 101 ? 21.340 -7.447 -21.631 1.00 87.50 101 SER A CA 1
ATOM 809 C C . SER A 1 101 ? 21.074 -6.267 -20.710 1.00 87.50 101 SER A C 1
ATOM 811 O O . SER A 1 101 ? 20.921 -6.367 -19.495 1.00 87.50 101 SER A O 1
ATOM 813 N N . LYS A 1 102 ? 20.969 -5.102 -21.331 1.00 88.19 102 LYS A N 1
ATOM 814 C CA . LYS A 1 102 ? 20.552 -3.891 -20.644 1.00 88.19 102 LYS A CA 1
ATOM 815 C C . LYS A 1 102 ? 19.086 -3.929 -20.209 1.00 88.19 102 LYS A C 1
ATOM 817 O O . LYS A 1 102 ? 18.735 -3.293 -19.221 1.00 88.19 102 LYS A O 1
ATOM 822 N N . ASP A 1 103 ? 18.239 -4.637 -20.948 1.00 89.69 103 ASP A N 1
ATOM 823 C CA . ASP A 1 103 ? 16.823 -4.743 -20.602 1.00 89.69 103 ASP A CA 1
ATOM 824 C C . ASP A 1 103 ? 16.648 -5.588 -19.335 1.00 89.69 103 ASP A C 1
ATOM 826 O O . ASP A 1 103 ? 15.907 -5.184 -18.445 1.00 89.69 103 ASP A O 1
ATOM 830 N N . GLU A 1 104 ? 17.433 -6.661 -19.193 1.00 90.44 104 GLU A N 1
ATOM 831 C CA . GLU A 1 104 ? 17.533 -7.447 -17.957 1.00 90.44 104 GLU A CA 1
ATOM 832 C C . GLU A 1 104 ? 18.008 -6.588 -16.771 1.00 90.44 104 GLU A C 1
ATOM 834 O O . GLU A 1 104 ? 17.374 -6.585 -15.716 1.00 90.44 104 GLU A O 1
ATOM 839 N N . TYR A 1 105 ? 19.075 -5.796 -16.948 1.00 91.56 105 TYR A N 1
ATOM 840 C CA . TYR A 1 105 ? 19.539 -4.857 -15.918 1.00 91.56 105 TYR A CA 1
ATOM 841 C C . TYR A 1 105 ? 18.437 -3.874 -15.500 1.00 91.56 105 TYR A C 1
ATOM 843 O O . TYR A 1 105 ? 18.177 -3.694 -14.310 1.00 91.56 105 TYR A O 1
ATOM 851 N N . ASN A 1 106 ? 17.773 -3.247 -16.475 1.00 91.75 106 ASN A N 1
ATOM 852 C CA . ASN A 1 106 ? 16.707 -2.282 -16.229 1.00 91.75 106 ASN A CA 1
ATOM 853 C C . ASN A 1 106 ? 15.528 -2.919 -15.484 1.00 91.75 106 ASN A C 1
ATOM 855 O O . ASN A 1 106 ? 14.992 -2.305 -14.565 1.00 91.75 106 ASN A O 1
ATOM 859 N N . GLU A 1 107 ? 15.123 -4.133 -15.857 1.00 92.12 107 GLU A N 1
ATOM 860 C CA . GLU A 1 107 ? 14.045 -4.858 -15.184 1.00 92.12 107 GLU A CA 1
ATOM 861 C C . GLU A 1 107 ? 14.411 -5.181 -13.732 1.00 92.12 107 GLU A C 1
ATOM 863 O O . GLU A 1 107 ? 13.632 -4.896 -12.822 1.00 92.12 107 GLU A O 1
ATOM 868 N N . ILE A 1 108 ? 15.619 -5.689 -13.488 1.00 92.62 108 ILE A N 1
ATOM 869 C CA . ILE A 1 108 ? 16.084 -6.037 -12.140 1.00 92.62 108 ILE A CA 1
ATOM 870 C C . ILE A 1 108 ? 16.195 -4.799 -11.256 1.00 92.62 108 ILE A C 1
ATOM 872 O O . ILE A 1 108 ? 15.758 -4.827 -10.106 1.00 92.62 108 ILE A O 1
ATOM 876 N N . MET A 1 109 ? 16.737 -3.700 -11.781 1.00 93.75 109 MET A N 1
ATOM 877 C CA . MET A 1 109 ? 16.817 -2.448 -11.033 1.00 93.75 109 MET A CA 1
ATOM 878 C C . MET A 1 109 ? 15.429 -1.864 -10.768 1.00 93.75 109 MET A C 1
ATOM 880 O O . MET A 1 109 ? 15.153 -1.459 -9.645 1.00 93.75 109 MET A O 1
ATOM 884 N N . PHE A 1 110 ? 14.518 -1.905 -11.744 1.00 94.81 110 PHE A N 1
ATOM 885 C CA . PHE A 1 110 ? 13.131 -1.490 -11.541 1.00 94.81 110 PHE A CA 1
ATOM 886 C C . PHE A 1 110 ? 12.457 -2.290 -10.420 1.00 94.81 110 PHE A C 1
ATOM 888 O O . PHE A 1 110 ? 11.844 -1.713 -9.523 1.00 94.81 110 PHE A O 1
ATOM 895 N N . LEU A 1 111 ? 12.589 -3.619 -10.451 1.00 94.50 111 LEU A N 1
ATOM 896 C CA . LEU A 1 111 ? 12.035 -4.501 -9.426 1.00 94.50 111 LEU A CA 1
ATOM 897 C C . LEU A 1 111 ? 12.667 -4.245 -8.061 1.00 94.50 111 LEU A C 1
ATOM 899 O O . LEU A 1 111 ? 11.955 -4.211 -7.058 1.00 94.50 111 LEU A O 1
ATOM 903 N N . ARG A 1 112 ? 13.983 -4.029 -8.014 1.00 94.19 112 ARG A N 1
ATOM 904 C CA . ARG A 1 112 ? 14.705 -3.714 -6.781 1.00 94.19 112 ARG A CA 1
ATOM 905 C C . ARG A 1 112 ? 14.128 -2.478 -6.098 1.00 94.19 112 ARG A C 1
ATOM 907 O O . ARG A 1 112 ? 13.891 -2.536 -4.895 1.00 94.19 112 ARG A O 1
ATOM 914 N N . GLU A 1 113 ? 13.859 -1.415 -6.851 1.00 94.62 113 GLU A N 1
ATOM 91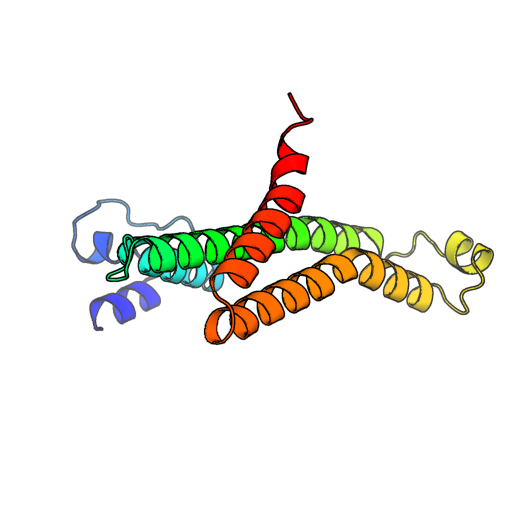5 C CA . GLU A 1 113 ? 13.295 -0.180 -6.295 1.00 94.62 113 GLU A CA 1
ATOM 916 C C . GLU A 1 113 ? 11.918 -0.401 -5.659 1.00 94.62 113 GLU A C 1
ATOM 918 O O . GLU A 1 113 ? 11.654 0.114 -4.579 1.00 94.62 113 GLU A O 1
ATOM 923 N N . ILE A 1 114 ? 11.047 -1.213 -6.266 1.00 94.62 114 ILE A N 1
ATOM 924 C CA . ILE A 1 114 ? 9.672 -1.414 -5.768 1.00 94.62 114 ILE A CA 1
ATOM 925 C C . ILE A 1 114 ? 9.522 -2.593 -4.790 1.00 94.62 114 ILE A C 1
ATOM 927 O O . ILE A 1 114 ? 8.453 -2.790 -4.213 1.00 94.62 114 ILE A O 1
ATOM 931 N N . THR A 1 115 ? 10.563 -3.412 -4.604 1.00 95.75 115 THR A N 1
ATOM 932 C CA . THR A 1 115 ? 10.482 -4.652 -3.805 1.00 95.75 115 THR A CA 1
ATOM 933 C C . THR A 1 115 ? 10.110 -4.385 -2.346 1.00 95.75 115 THR A C 1
ATOM 935 O O . THR A 1 115 ? 9.394 -5.182 -1.738 1.00 95.75 115 THR A O 1
ATOM 938 N N . HIS A 1 116 ? 10.552 -3.261 -1.779 1.00 91.81 116 HIS A N 1
ATOM 939 C CA . HIS A 1 116 ? 10.245 -2.898 -0.395 1.00 91.81 116 HIS A CA 1
ATOM 940 C C . HIS A 1 116 ? 8.724 -2.817 -0.143 1.00 91.81 116 HIS A C 1
ATOM 942 O O . HIS A 1 116 ? 8.254 -3.293 0.888 1.00 91.81 116 HIS A O 1
ATOM 948 N N . THR A 1 117 ? 7.940 -2.335 -1.115 1.00 93.88 117 THR A N 1
ATOM 949 C CA . THR A 1 117 ? 6.475 -2.242 -1.019 1.00 93.88 117 THR A CA 1
ATOM 950 C C . THR A 1 117 ? 5.820 -3.618 -0.907 1.00 93.88 117 THR A C 1
ATOM 952 O O . THR A 1 117 ? 4.885 -3.811 -0.133 1.00 93.88 117 THR A O 1
ATOM 955 N N . VAL A 1 118 ? 6.324 -4.608 -1.652 1.00 93.81 118 VAL A N 1
ATOM 956 C CA . VAL A 1 118 ? 5.812 -5.988 -1.590 1.00 93.81 118 VAL A CA 1
ATOM 957 C C . VAL A 1 118 ? 6.019 -6.568 -0.193 1.00 93.81 118 VAL A C 1
ATOM 959 O O . VAL A 1 118 ? 5.117 -7.205 0.353 1.00 93.81 118 VAL A O 1
ATOM 962 N N . ASN A 1 119 ? 7.187 -6.320 0.402 1.00 94.12 119 ASN A N 1
ATOM 963 C CA . ASN A 1 119 ? 7.485 -6.762 1.761 1.00 94.12 119 ASN A CA 1
ATOM 964 C C . ASN A 1 119 ? 6.558 -6.082 2.775 1.00 94.12 119 ASN A C 1
ATOM 966 O O . ASN A 1 119 ? 5.917 -6.782 3.557 1.00 94.12 119 ASN A O 1
ATOM 970 N N . ALA A 1 120 ? 6.383 -4.761 2.676 1.00 95.38 120 ALA A N 1
ATOM 971 C CA . ALA A 1 120 ? 5.472 -4.020 3.542 1.00 95.38 120 ALA A CA 1
ATOM 972 C C . ALA A 1 120 ? 4.031 -4.548 3.464 1.00 95.38 120 ALA A C 1
ATOM 974 O O . ALA A 1 120 ? 3.369 -4.728 4.486 1.00 95.38 120 ALA A O 1
ATOM 975 N N . PHE A 1 121 ? 3.541 -4.875 2.266 1.00 95.25 121 PHE A N 1
ATOM 976 C CA . PHE A 1 121 ? 2.200 -5.439 2.109 1.00 95.25 121 PHE A CA 1
ATOM 977 C C . PHE A 1 121 ? 2.050 -6.832 2.719 1.00 95.25 121 PHE A C 1
ATOM 979 O O . PHE A 1 121 ? 1.004 -7.136 3.299 1.00 95.25 121 PHE A O 1
ATOM 986 N N . ASN A 1 122 ? 3.091 -7.661 2.647 1.00 96.94 122 ASN A N 1
ATOM 987 C CA . ASN A 1 122 ? 3.101 -8.947 3.339 1.00 96.94 122 ASN A CA 1
ATOM 988 C C . ASN A 1 122 ? 3.079 -8.767 4.864 1.00 96.94 122 ASN A C 1
ATOM 990 O O . ASN A 1 122 ? 2.310 -9.450 5.541 1.00 96.94 122 ASN A O 1
ATOM 994 N N . ASP A 1 123 ? 3.843 -7.812 5.399 1.00 96.62 123 ASP A N 1
ATOM 995 C CA . ASP A 1 123 ? 3.845 -7.500 6.830 1.00 96.62 123 ASP A CA 1
ATOM 996 C C . ASP A 1 123 ? 2.476 -7.010 7.323 1.00 96.62 123 ASP A C 1
ATOM 998 O O . ASP A 1 123 ? 1.978 -7.489 8.346 1.00 96.62 123 ASP A O 1
ATOM 1002 N N . MET A 1 124 ? 1.813 -6.128 6.568 1.00 96.81 124 MET A N 1
ATOM 1003 C CA . MET A 1 124 ? 0.447 -5.683 6.877 1.00 96.81 124 MET A CA 1
ATOM 1004 C C . MET A 1 124 ? -0.554 -6.844 6.837 1.00 96.81 124 MET A C 1
ATOM 1006 O O . MET A 1 124 ? -1.397 -6.973 7.728 1.00 96.81 124 MET A O 1
ATOM 1010 N N . ALA A 1 125 ? -0.461 -7.723 5.833 1.00 97.56 125 ALA A N 1
ATOM 1011 C CA . ALA A 1 125 ? -1.326 -8.897 5.739 1.00 97.56 125 ALA A CA 1
ATOM 1012 C C . ALA A 1 125 ? -1.153 -9.827 6.952 1.00 97.56 125 ALA A C 1
ATOM 1014 O O . ALA A 1 125 ? -2.133 -10.372 7.473 1.00 97.56 125 ALA A O 1
ATOM 1015 N N . ASP A 1 126 ? 0.079 -9.987 7.431 1.00 97.25 126 ASP A N 1
ATOM 1016 C CA . ASP A 1 126 ? 0.378 -10.761 8.630 1.00 97.25 126 ASP A CA 1
ATOM 1017 C C . ASP A 1 126 ? -0.167 -10.104 9.901 1.00 97.25 126 ASP A C 1
ATOM 1019 O O . ASP A 1 126 ? -0.727 -10.812 10.741 1.00 97.25 126 ASP A O 1
ATOM 1023 N N . VAL A 1 127 ? -0.085 -8.776 10.031 1.00 97.81 127 VAL A N 1
ATOM 1024 C CA . VAL A 1 127 ? -0.698 -8.020 11.140 1.00 97.81 127 VAL A CA 1
ATOM 1025 C C . VAL A 1 127 ? -2.211 -8.247 11.190 1.00 97.81 127 VAL A C 1
ATOM 1027 O O . VAL A 1 127 ? -2.741 -8.627 12.238 1.00 97.81 127 VAL A O 1
ATOM 1030 N N . VAL A 1 128 ? -2.903 -8.113 10.053 1.00 96.88 128 VAL A N 1
ATOM 1031 C CA . VAL A 1 128 ? -4.359 -8.330 9.961 1.00 96.88 128 VAL A CA 1
ATOM 1032 C C . VAL A 1 128 ? -4.735 -9.759 10.365 1.00 96.88 128 VAL A C 1
ATOM 1034 O O . VAL A 1 128 ? -5.668 -9.975 11.139 1.00 96.88 128 VAL A O 1
ATOM 1037 N N . ARG A 1 129 ? -3.988 -10.764 9.892 1.00 97.25 129 ARG A N 1
ATOM 1038 C CA . ARG A 1 129 ? -4.215 -12.170 10.272 1.00 97.25 129 ARG A CA 1
ATOM 1039 C C . ARG A 1 129 ? -3.964 -12.406 11.759 1.00 97.25 129 ARG A C 1
ATOM 1041 O O . ARG A 1 129 ? -4.715 -13.151 12.397 1.00 97.25 129 ARG A O 1
ATOM 1048 N N . LEU A 1 130 ? -2.900 -11.810 12.296 1.00 97.75 130 LEU A N 1
ATOM 1049 C CA . LEU A 1 130 ? -2.476 -11.980 13.680 1.00 97.75 130 LEU A CA 1
ATOM 1050 C C . LEU A 1 130 ? -3.507 -11.416 14.656 1.00 97.75 130 LEU A C 1
ATOM 1052 O O . LEU A 1 130 ? -3.750 -12.058 15.680 1.00 97.75 130 LEU A O 1
ATOM 1056 N N . TYR A 1 131 ? -4.156 -10.300 14.311 1.00 97.06 131 TYR A N 1
ATOM 1057 C CA . TYR A 1 131 ? -5.128 -9.626 15.173 1.00 97.06 131 TYR A CA 1
ATOM 1058 C C . TYR A 1 131 ? -6.216 -10.580 15.690 1.00 97.06 131 TYR A C 1
ATOM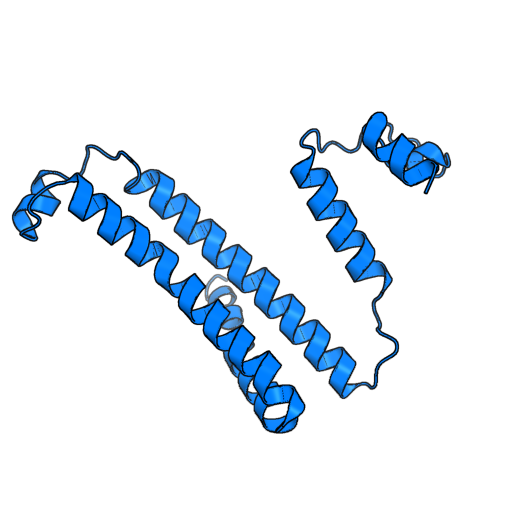 1060 O O . TYR A 1 131 ? -6.480 -10.636 16.886 1.00 97.06 131 TYR A O 1
ATOM 1068 N N . SER A 1 132 ? -6.745 -11.447 14.816 1.00 94.94 132 SER A N 1
ATOM 1069 C CA . SER A 1 132 ? -7.784 -12.433 15.168 1.00 94.94 132 SER A CA 1
ATOM 1070 C C . SER A 1 132 ? -7.381 -13.452 16.245 1.00 94.94 132 SER A C 1
ATOM 1072 O O . SER A 1 132 ? -8.245 -14.055 16.880 1.00 94.94 132 SER A O 1
ATOM 1074 N N . LYS A 1 133 ? -6.077 -13.690 16.433 1.00 96.81 133 LYS A N 1
ATOM 1075 C CA . LYS A 1 133 ? -5.543 -14.714 17.348 1.00 96.81 133 LYS A CA 1
ATOM 1076 C C . LYS A 1 133 ? -4.809 -14.110 18.540 1.00 96.81 133 LYS A C 1
ATOM 1078 O O . LYS A 1 133 ? -4.777 -14.729 19.601 1.00 96.81 133 LYS A O 1
ATOM 1083 N N . LYS A 1 134 ? -4.139 -12.974 18.334 1.00 97.75 134 LYS A N 1
ATOM 1084 C CA . LYS A 1 134 ? -3.252 -12.305 19.294 1.00 97.75 134 LYS A CA 1
ATOM 1085 C C . LYS A 1 134 ? -3.304 -10.780 19.069 1.00 97.75 134 LYS A C 1
ATOM 1087 O O . LYS A 1 134 ? -2.362 -10.241 18.487 1.00 97.75 134 LYS A O 1
ATOM 1092 N N . PRO A 1 135 ? -4.378 -10.095 19.503 1.00 96.56 135 PRO A N 1
ATOM 1093 C CA . PRO A 1 135 ? -4.585 -8.670 19.228 1.00 96.56 135 PRO A CA 1
ATOM 1094 C C . PRO A 1 135 ? -3.458 -7.790 19.784 1.00 96.56 135 PRO A C 1
ATOM 1096 O O . PRO A 1 135 ? -2.862 -7.037 19.026 1.00 96.56 135 PRO A O 1
ATOM 1099 N N . GLU A 1 136 ? -3.040 -8.000 21.036 1.00 96.81 136 GLU A N 1
ATOM 1100 C CA . GLU A 1 136 ? -1.938 -7.244 21.664 1.00 96.81 136 GLU A CA 1
ATOM 1101 C C . GLU A 1 136 ? -0.618 -7.343 20.870 1.00 96.81 136 GLU A C 1
ATOM 1103 O O . GLU A 1 136 ? 0.102 -6.362 20.694 1.00 96.81 136 GLU A O 1
ATOM 1108 N N . ALA A 1 137 ? -0.304 -8.530 20.336 1.00 97.44 137 ALA A N 1
ATOM 1109 C CA . ALA A 1 137 ? 0.899 -8.735 19.528 1.00 97.44 137 ALA A CA 1
ATOM 1110 C C . ALA A 1 137 ? 0.775 -8.110 18.127 1.00 97.44 137 ALA A C 1
ATOM 1112 O O . ALA A 1 137 ? 1.776 -7.676 17.557 1.00 97.44 137 ALA A O 1
ATOM 1113 N N . ALA A 1 138 ? -0.435 -8.083 17.563 1.00 98.00 138 ALA A N 1
ATOM 1114 C CA . ALA A 1 138 ? -0.707 -7.416 16.295 1.00 98.00 138 ALA A CA 1
ATOM 1115 C C . ALA A 1 138 ? -0.601 -5.894 16.434 1.00 98.00 138 ALA A C 1
ATOM 1117 O O . ALA A 1 138 ? 0.035 -5.269 15.593 1.00 98.00 138 ALA A O 1
ATOM 1118 N N . GLU A 1 139 ? -1.140 -5.324 17.512 1.00 97.00 139 GLU A N 1
ATOM 1119 C CA . GLU A 1 139 ? -1.019 -3.903 17.852 1.00 97.00 139 GLU A CA 1
ATOM 1120 C C . GLU A 1 139 ? 0.445 -3.498 18.028 1.00 97.00 139 GLU A C 1
ATOM 1122 O O . GLU A 1 139 ? 0.898 -2.536 17.414 1.00 97.00 139 GLU A O 1
ATOM 1127 N N . GLN A 1 140 ? 1.227 -4.278 18.781 1.00 97.06 140 GLN A N 1
ATOM 1128 C CA . GLN A 1 140 ? 2.651 -3.992 18.952 1.00 97.06 140 GLN A CA 1
ATOM 1129 C C . GLN A 1 140 ? 3.426 -4.075 17.628 1.00 97.06 140 GLN A C 1
ATOM 1131 O O . GLN A 1 140 ? 4.277 -3.229 17.357 1.00 97.06 140 GLN A O 1
ATOM 1136 N N . ARG A 1 141 ? 3.138 -5.075 16.781 1.00 97.12 141 ARG A N 1
ATOM 1137 C CA . ARG A 1 141 ? 3.780 -5.188 15.461 1.00 97.12 141 ARG A CA 1
ATOM 1138 C C . ARG A 1 141 ? 3.393 -4.025 14.549 1.00 97.12 141 ARG A C 1
ATOM 1140 O O . ARG A 1 141 ? 4.265 -3.494 13.870 1.00 97.12 141 ARG A O 1
ATOM 1147 N N . LEU A 1 142 ? 2.125 -3.619 14.553 1.00 97.81 142 LEU A N 1
ATOM 1148 C CA . LEU A 1 142 ? 1.638 -2.476 13.785 1.00 97.81 142 LEU A CA 1
ATOM 1149 C C . LEU A 1 142 ? 2.313 -1.172 14.225 1.00 97.81 142 LEU A C 1
ATOM 1151 O O . LEU A 1 142 ? 2.791 -0.425 13.377 1.00 97.81 142 LEU A O 1
ATOM 1155 N N . ALA A 1 143 ? 2.424 -0.939 15.534 1.00 96.31 143 ALA A N 1
ATOM 1156 C CA . ALA A 1 143 ? 3.108 0.228 16.082 1.00 96.31 143 ALA A CA 1
ATOM 1157 C C . ALA A 1 143 ? 4.590 0.281 15.672 1.00 96.31 143 ALA A C 1
ATOM 1159 O O . ALA A 1 143 ? 5.087 1.344 15.305 1.00 96.31 143 ALA A O 1
ATOM 1160 N N . ASN A 1 144 ? 5.285 -0.864 15.674 1.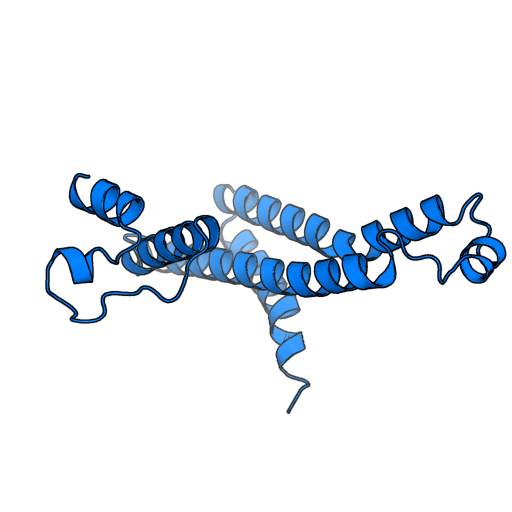00 95.88 144 ASN A N 1
ATOM 1161 C CA . ASN A 1 144 ? 6.673 -0.938 15.212 1.00 95.88 144 ASN A CA 1
ATOM 1162 C C . ASN A 1 144 ? 6.791 -0.571 13.723 1.00 95.88 144 ASN A C 1
ATOM 1164 O O . ASN A 1 144 ? 7.592 0.295 13.381 1.00 95.88 144 ASN A O 1
ATOM 1168 N N . LEU A 1 145 ? 5.955 -1.155 12.857 1.00 96.06 145 LEU A N 1
ATOM 1169 C CA . LEU A 1 145 ? 5.949 -0.847 11.419 1.00 96.06 145 LEU A CA 1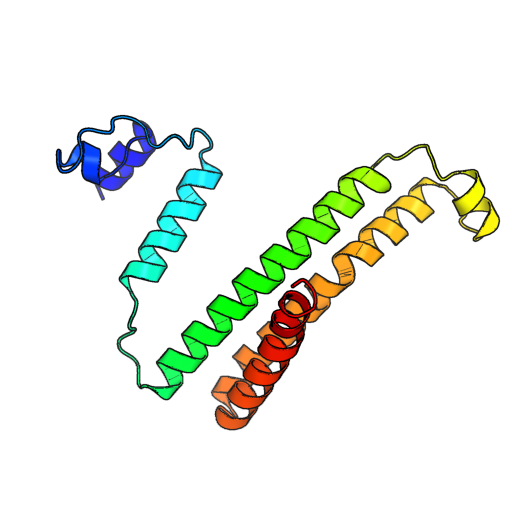
ATOM 1170 C C . LEU A 1 145 ? 5.635 0.629 11.150 1.00 96.06 145 LEU A C 1
ATOM 1172 O O . LEU A 1 145 ? 6.275 1.256 10.313 1.00 96.06 145 LEU A O 1
ATOM 1176 N N . LEU A 1 146 ? 4.672 1.203 11.874 1.00 94.94 146 LEU A N 1
ATOM 1177 C CA . LEU A 1 146 ? 4.380 2.632 11.790 1.00 94.94 146 LEU A CA 1
ATOM 1178 C C . LEU A 1 146 ? 5.589 3.470 12.195 1.00 94.94 146 LEU A C 1
ATOM 1180 O O . LEU A 1 146 ? 5.926 4.413 11.489 1.00 94.94 146 LEU A O 1
ATOM 1184 N N . SER A 1 147 ? 6.267 3.120 13.290 1.00 93.00 147 SER A N 1
ATOM 1185 C CA . SER A 1 147 ? 7.458 3.855 13.717 1.00 93.00 147 SER A CA 1
ATOM 1186 C C . SER A 1 147 ? 8.561 3.826 12.654 1.00 93.00 147 SER A C 1
ATOM 1188 O O . SER A 1 147 ? 9.106 4.874 12.330 1.00 93.00 147 SER A O 1
ATOM 1190 N N . GLU A 1 148 ? 8.824 2.675 12.032 1.00 90.12 148 GLU A N 1
ATOM 1191 C CA . GLU A 1 148 ? 9.843 2.548 10.980 1.00 90.12 148 GLU A CA 1
ATOM 1192 C C . GLU A 1 148 ? 9.575 3.484 9.796 1.00 90.12 148 GLU A C 1
ATOM 1194 O O . GLU A 1 148 ? 10.505 4.053 9.239 1.00 90.12 148 GLU A O 1
ATOM 1199 N N . VAL A 1 149 ? 8.303 3.688 9.453 1.00 87.12 149 VAL A N 1
ATOM 1200 C CA . VAL A 1 149 ? 7.890 4.509 8.307 1.00 87.12 149 VAL A CA 1
ATOM 1201 C C . VAL A 1 149 ? 7.737 5.988 8.668 1.00 87.12 149 VAL A C 1
ATOM 1203 O O . VAL A 1 149 ? 7.882 6.851 7.811 1.00 87.12 149 VAL A O 1
ATOM 1206 N N . MET A 1 150 ? 7.430 6.306 9.928 1.00 81.25 150 MET A N 1
ATOM 1207 C CA . MET A 1 150 ? 7.220 7.685 10.386 1.00 81.25 150 MET A CA 1
ATOM 1208 C C . MET A 1 150 ? 8.511 8.382 10.842 1.00 81.25 150 MET A C 1
ATOM 1210 O O . MET A 1 150 ? 8.542 9.610 10.883 1.00 81.25 150 MET A O 1
ATOM 1214 N N . TYR A 1 151 ? 9.567 7.645 11.207 1.00 60.25 151 TYR A N 1
ATOM 1215 C CA . TYR A 1 151 ? 10.833 8.247 11.655 1.00 60.25 151 TYR A CA 1
ATOM 1216 C C . TYR A 1 151 ? 11.649 8.887 10.515 1.00 60.25 151 TYR A C 1
ATOM 1218 O O . TYR A 1 151 ? 12.399 9.826 10.788 1.00 60.25 151 TYR A O 1
ATOM 1226 N N . ASP A 1 152 ? 11.460 8.462 9.262 1.00 53.62 152 ASP A N 1
ATOM 1227 C CA . ASP A 1 152 ? 12.179 9.020 8.100 1.00 53.62 152 ASP A CA 1
ATOM 1228 C C . ASP A 1 152 ? 11.796 10.489 7.797 1.00 53.62 152 ASP A C 1
ATOM 1230 O O . ASP A 1 152 ? 12.605 11.244 7.264 1.00 53.62 152 ASP A O 1
ATOM 1234 N N . ASP A 1 153 ? 10.616 10.949 8.238 1.00 48.16 153 ASP A N 1
ATOM 1235 C CA . ASP A 1 153 ? 10.168 12.348 8.090 1.00 48.16 153 ASP A CA 1
ATOM 1236 C C . ASP A 1 153 ? 10.808 13.305 9.133 1.00 48.16 153 ASP A C 1
ATOM 1238 O O . ASP A 1 153 ? 10.577 14.516 9.100 1.00 48.16 153 ASP A O 1
ATOM 1242 N N . SER A 1 154 ? 11.597 12.797 10.096 1.00 45.88 154 SER A N 1
ATOM 1243 C CA . SER A 1 154 ? 12.096 13.588 11.240 1.00 45.88 154 SER A CA 1
ATOM 1244 C C . SER A 1 154 ? 13.531 14.120 11.117 1.00 45.88 154 SER A C 1
ATOM 1246 O O . SER A 1 154 ? 13.917 14.983 11.908 1.00 45.88 154 SER A O 1
ATOM 1248 N N . GLU A 1 155 ? 14.312 13.681 10.121 1.00 41.09 155 GLU A N 1
ATOM 1249 C CA . GLU A 1 155 ? 15.674 14.197 9.873 1.00 41.09 155 GLU A CA 1
ATOM 1250 C C . GLU A 1 155 ? 15.726 15.375 8.875 1.00 41.09 155 GLU A C 1
ATOM 1252 O O . GLU A 1 155 ? 16.805 15.888 8.578 1.00 41.09 155 GLU A O 1
ATOM 1257 N N . SER A 1 156 ? 14.579 15.861 8.383 1.00 44.88 156 SER A N 1
ATOM 1258 C CA . SER A 1 156 ? 14.504 16.963 7.410 1.00 44.88 156 SER A CA 1
ATOM 1259 C C . SER A 1 156 ? 14.048 18.312 8.000 1.00 44.88 156 SER A C 1
ATOM 1261 O O . SER A 1 156 ? 13.202 18.986 7.403 1.00 44.88 156 SER A O 1
ATOM 1263 N N . VAL A 1 157 ? 14.589 18.722 9.157 1.00 35.41 157 VAL A N 1
ATOM 1264 C CA . VAL A 1 157 ? 14.391 20.076 9.732 1.00 35.41 157 VAL A CA 1
ATOM 1265 C C . VAL A 1 157 ? 15.713 20.812 9.900 1.00 35.41 157 VAL A C 1
ATOM 1267 O O . VAL A 1 157 ? 16.625 20.253 10.546 1.00 35.41 157 VAL A O 1
#

Sequence (157 aa):
MVLEGLSEALHVSIEWLKGETDEYETDITDKKELQIRDVMGDILKQLPLDLNKTEDAFSKDLLLLMLKQYELFLDSFQFACKNYKGSTKDADIAKVMGFESKDEYNEIMFLREITHTVNAFNDMADVVRLYSKKPEAAEQRLANLLSEVMYDDSESV

Radius of gyration: 21.56 Å; chains: 1; bounding box: 60×42×44 Å

Foldseek 3Di:
DVLVVVCLVQVADSCVVVVVDPPRHPVDPDSVVVVVVVVVVVVVVCPPPPDPPLVSVLVVLLVVLVVLLVVQLVVLQVVLCVPQVVDPPCQVVCVVVPHPGSNVVSVVSSCVSNVVSVVSVVLSVVLVVVCVPPVPVSVVSSVVSSCVSVVVVVVPD

Secondary structure (DSSP, 8-state):
-HHHHHHHHHT--HHHHTTS------S---HHHHHHHHHHHHHHHTPSPSS-HHHHHHHHHHHHHHHHHHHHHHHHHHHHHHHTTT--TTHHHHHHTT-S-HHHHHHHHHHHHHHHHHHHHHHHHHHHHHHTT-HHHHHHHHHHHHHHHHGGGGS--

Organism: NCBI:txid40520